Protein AF-A0A3M2W9Z4-F1 (afdb_monomer)

Mean predicted aligned error: 6.92 Å

Foldseek 3Di:
DDDPPDPDPDDPDDDDDCDVTVDPCVVVLQVLLQVLLVVVVFGDDPVQVVVLPPDDLQVNQVSSCVVSVPPDDSVVSSVSSD

Radius of gyration: 19.05 Å; Cα contacts (8 Å, |Δi|>4): 51; chains: 1; bounding box: 32×42×51 Å

InterPro domains:
  IPR023198 Phosphoglycolate phosphatase-like, domain 2 [G3DSA:1.10.150.24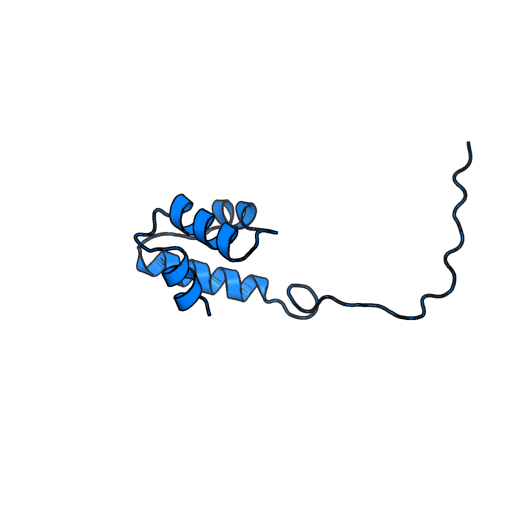0] (24-82)
  IPR036412 HAD-like superfamily [SSF56784] (10-81)

Solvent-accessible surface area (backbone atoms only — not comparable to full-atom values): 5328 Å² total; per-residue (Å²): 136,83,82,79,80,74,80,77,72,85,84,86,79,83,88,77,63,54,75,68,65,75,38,82,47,61,62,56,56,49,51,54,51,27,53,59,32,44,78,74,79,32,82,67,46,70,86,58,49,67,76,38,66,93,50,54,75,64,62,32,39,50,48,50,31,63,77,60,65,48,99,66,54,57,66,61,55,51,64,76,71,108

pLDDT: mean 89.17, std 11.07, range [41.62, 96.69]

Structure (mmCIF, N/CA/C/O backbone):
data_AF-A0A3M2W9Z4-F1
#
_entry.id   AF-A0A3M2W9Z4-F1
#
loop_
_atom_site.group_PDB
_atom_site.id
_atom_site.type_symbol
_atom_site.label_atom_id
_atom_site.label_alt_id
_atom_site.label_comp_id
_atom_site.label_asym_id
_atom_site.label_entity_id
_atom_site.label_seq_id
_atom_site.pdbx_PDB_ins_code
_atom_site.Cartn_x
_atom_site.Cartn_y
_atom_site.Cartn_z
_atom_site.occupancy
_atom_site.B_iso_or_equiv
_atom_site.auth_seq_id
_atom_site.auth_comp_id
_atom_site.auth_asym_id
_atom_site.auth_atom_id
_atom_site.pdbx_PDB_model_num
ATOM 1 N N . MET A 1 1 ? 16.068 32.994 -27.536 1.00 41.62 1 MET A N 1
ATOM 2 C CA . MET A 1 1 ? 16.938 31.864 -27.151 1.00 41.62 1 MET A CA 1
ATOM 3 C C . MET A 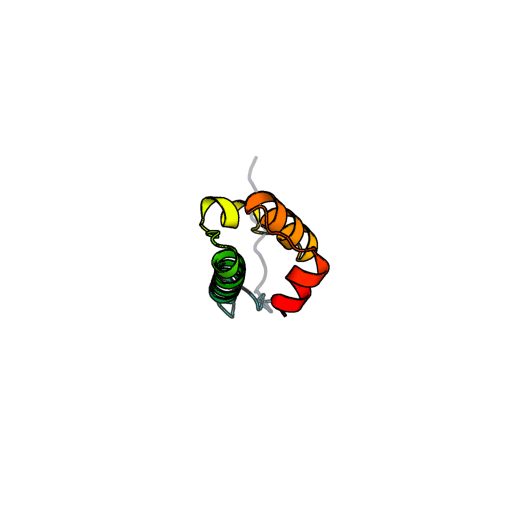1 1 ? 16.169 30.608 -27.507 1.00 41.62 1 MET A C 1
ATOM 5 O O . MET A 1 1 ? 15.155 30.345 -26.884 1.00 41.62 1 MET A O 1
ATOM 9 N N . SER A 1 2 ? 16.524 29.971 -28.619 1.00 43.25 2 SER A N 1
ATOM 10 C CA . SER A 1 2 ? 15.789 28.846 -29.203 1.00 43.25 2 SER A CA 1
ATOM 11 C C . SER A 1 2 ? 16.163 27.545 -28.501 1.00 43.25 2 SER A C 1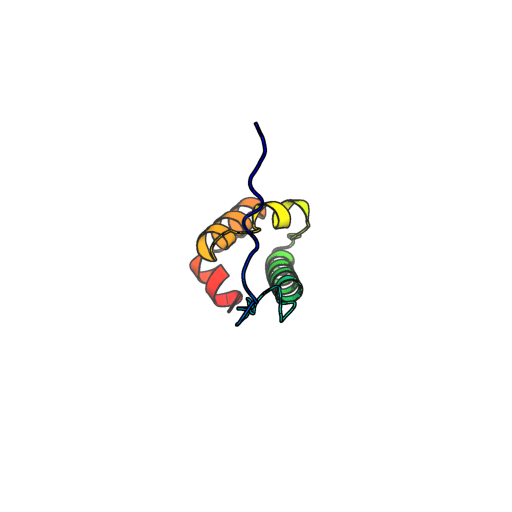
ATOM 13 O O . SER A 1 2 ? 17.335 27.169 -28.499 1.00 43.25 2 SER A O 1
ATOM 15 N N . GLU A 1 3 ? 15.174 26.871 -27.921 1.00 58.06 3 GLU A N 1
ATOM 16 C CA . GLU A 1 3 ? 15.315 25.517 -27.391 1.00 58.06 3 GLU A CA 1
ATOM 17 C C . GLU A 1 3 ? 15.627 24.556 -28.542 1.00 58.06 3 GLU A C 1
ATOM 19 O O . GLU A 1 3 ? 14.813 24.339 -29.441 1.00 58.06 3 GLU A O 1
ATOM 24 N N . GLN A 1 4 ? 16.838 24.003 -28.537 1.00 56.91 4 GLN A N 1
ATOM 25 C CA . GLN A 1 4 ? 17.213 22.918 -29.431 1.00 56.91 4 GLN A CA 1
ATOM 26 C C . GLN A 1 4 ? 16.431 21.667 -29.022 1.00 56.91 4 GLN A C 1
ATOM 28 O O . GLN A 1 4 ? 16.763 21.004 -28.039 1.00 56.91 4 GLN A O 1
ATOM 33 N N . HIS A 1 5 ? 15.390 21.337 -29.784 1.00 61.84 5 HIS A N 1
ATOM 34 C CA . HIS A 1 5 ? 14.810 20.000 -29.766 1.00 61.84 5 HIS A CA 1
ATOM 35 C C . HIS A 1 5 ? 15.843 19.040 -30.352 1.00 61.84 5 HIS A C 1
ATOM 37 O O . HIS A 1 5 ? 16.021 18.954 -31.563 1.00 61.84 5 HIS A O 1
ATOM 43 N N . ASN A 1 6 ? 16.568 18.354 -29.473 1.00 65.12 6 ASN A N 1
ATOM 44 C CA . ASN A 1 6 ? 17.443 17.264 -29.869 1.00 65.12 6 ASN A CA 1
ATOM 45 C C . ASN A 1 6 ? 16.541 16.133 -30.393 1.00 65.12 6 ASN A C 1
ATOM 47 O O . ASN A 1 6 ? 15.759 15.573 -29.619 1.00 65.12 6 ASN A O 1
ATOM 51 N N . GLU A 1 7 ? 16.589 15.834 -31.693 1.00 71.12 7 GLU A N 1
ATOM 52 C CA . GLU A 1 7 ? 15.836 14.721 -32.278 1.00 71.12 7 GLU A CA 1
ATOM 53 C C . GLU A 1 7 ? 16.249 13.426 -31.569 1.00 71.12 7 GLU A C 1
ATOM 55 O O . GLU A 1 7 ? 17.385 12.958 -31.677 1.00 71.12 7 GLU A O 1
ATOM 60 N N . ARG A 1 8 ? 15.337 12.854 -30.775 1.00 76.94 8 ARG A N 1
ATOM 61 C CA . ARG A 1 8 ? 15.580 11.564 -30.129 1.00 76.94 8 ARG A CA 1
ATOM 62 C C . ARG A 1 8 ? 15.655 10.506 -31.230 1.00 76.94 8 ARG A C 1
ATOM 64 O O . ARG A 1 8 ? 14.698 10.334 -31.980 1.00 76.94 8 ARG A O 1
ATOM 71 N N . GLY A 1 9 ? 16.785 9.803 -31.317 1.00 84.19 9 GLY A N 1
ATOM 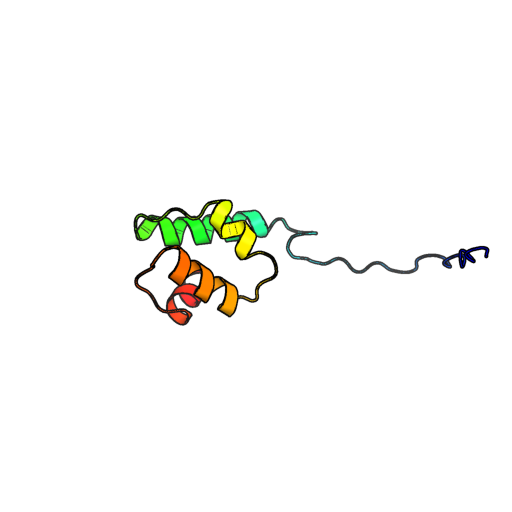72 C CA . GLY A 1 9 ? 16.943 8.656 -32.215 1.00 84.19 9 GLY A CA 1
ATOM 73 C C . GLY A 1 9 ? 15.880 7.571 -31.966 1.00 84.19 9 GLY A C 1
ATOM 74 O O . GLY A 1 9 ? 15.180 7.612 -30.950 1.00 84.19 9 GLY A O 1
ATOM 75 N N . PRO A 1 10 ? 15.745 6.584 -32.868 1.00 91.44 10 PRO A N 1
ATOM 76 C CA . PRO A 1 10 ? 14.676 5.592 -32.789 1.00 91.44 10 PRO A CA 1
ATOM 77 C C . PRO A 1 10 ? 14.698 4.852 -31.445 1.00 91.44 10 PRO A C 1
ATOM 79 O O . PRO A 1 10 ? 15.745 4.363 -31.012 1.00 91.44 10 PRO A O 1
ATOM 82 N N . ILE A 1 11 ? 13.536 4.761 -30.791 1.00 91.00 11 ILE A N 1
ATOM 83 C CA . ILE A 1 11 ? 13.365 3.998 -29.549 1.00 91.00 11 ILE A CA 1
ATOM 84 C C . ILE A 1 11 ? 13.637 2.520 -29.853 1.00 91.00 11 ILE A C 1
ATOM 86 O O . ILE A 1 11 ? 12.996 1.938 -30.725 1.00 91.00 11 ILE A O 1
ATOM 90 N N . LYS A 1 12 ? 14.596 1.914 -29.143 1.00 94.88 12 LYS A N 1
ATOM 91 C CA . LYS A 1 12 ? 15.007 0.512 -29.357 1.00 94.88 12 LYS A CA 1
ATOM 92 C C . LYS A 1 12 ? 14.385 -0.477 -28.371 1.00 94.88 12 LYS A C 1
ATOM 94 O O . LYS A 1 12 ? 14.330 -1.664 -28.668 1.00 94.88 12 LYS A O 1
ATOM 99 N N . ALA A 1 13 ? 13.969 -0.002 -27.201 1.00 94.75 13 ALA A N 1
ATOM 100 C CA . ALA A 1 13 ? 13.382 -0.811 -26.140 1.00 94.75 13 ALA A CA 1
ATOM 101 C C . ALA A 1 13 ? 12.543 0.069 -25.206 1.00 94.75 13 ALA A C 1
ATOM 103 O O . ALA A 1 13 ? 12.757 1.282 -25.137 1.00 94.75 13 ALA A O 1
ATOM 104 N N . VAL A 1 14 ? 11.617 -0.558 -24.481 1.00 94.38 14 VAL A N 1
ATOM 105 C CA . VAL A 1 14 ? 10.780 0.070 -23.452 1.00 94.38 14 VAL A CA 1
ATOM 106 C C . VAL A 1 14 ? 10.812 -0.815 -22.208 1.00 94.38 14 VAL A C 1
ATOM 108 O O . VAL A 1 14 ? 10.756 -2.037 -22.327 1.00 94.38 14 VAL A O 1
ATOM 111 N N . ILE A 1 15 ? 10.923 -0.194 -21.034 1.00 94.25 15 ILE A N 1
ATOM 112 C CA . ILE A 1 15 ? 10.812 -0.865 -19.737 1.00 94.25 15 ILE A CA 1
ATOM 113 C C . ILE A 1 15 ? 9.458 -0.477 -19.158 1.00 94.25 15 ILE A C 1
ATOM 115 O O . ILE A 1 15 ? 9.151 0.711 -19.061 1.00 94.25 15 ILE A O 1
ATOM 119 N N . PHE A 1 16 ? 8.666 -1.481 -18.806 1.00 94.25 16 PHE A N 1
ATOM 120 C CA . PHE A 1 16 ? 7.392 -1.301 -18.129 1.00 94.25 16 PHE A CA 1
ATOM 121 C C . PHE A 1 16 ? 7.553 -1.699 -16.672 1.00 94.25 16 PHE A C 1
ATOM 123 O O . PHE A 1 16 ? 8.172 -2.723 -16.377 1.00 94.25 16 PHE A O 1
ATOM 130 N N . ASP A 1 17 ? 6.990 -0.884 -15.791 1.00 88.50 17 ASP A N 1
ATOM 131 C CA . ASP A 1 17 ? 6.749 -1.300 -14.420 1.00 88.50 17 ASP A CA 1
ATOM 132 C C . ASP A 1 17 ? 5.625 -2.342 -14.391 1.00 88.50 17 ASP A C 1
ATOM 134 O O . ASP A 1 17 ? 4.739 -2.324 -15.247 1.00 88.50 17 ASP A O 1
ATOM 138 N N . MET A 1 18 ? 5.673 -3.275 -13.449 1.00 91.12 18 MET A N 1
ATOM 139 C CA . MET A 1 18 ? 4.684 -4.349 -13.363 1.00 91.12 18 MET A CA 1
ATOM 140 C C . MET A 1 18 ? 3.460 -3.890 -12.571 1.00 91.12 18 MET A C 1
ATOM 142 O O . MET A 1 18 ? 2.335 -3.938 -13.075 1.00 91.12 18 MET A O 1
ATOM 146 N N . ASP A 1 19 ? 3.695 -3.424 -11.349 1.00 86.69 19 ASP A N 1
ATOM 147 C CA . ASP A 1 19 ? 2.664 -3.071 -10.381 1.00 86.69 19 ASP A CA 1
ATOM 148 C C . ASP A 1 19 ? 2.082 -1.688 -10.679 1.00 86.69 19 ASP A C 1
ATOM 150 O O . ASP A 1 19 ? 2.802 -0.733 -10.955 1.00 86.69 19 ASP A O 1
ATOM 154 N N . GLY A 1 20 ? 0.756 -1.574 -10.676 1.00 84.44 20 GLY A N 1
ATOM 155 C CA . GLY A 1 20 ? 0.061 -0.322 -10.982 1.00 84.44 20 GLY A CA 1
ATOM 156 C C . GLY A 1 20 ? 0.150 0.134 -12.447 1.00 84.44 20 GLY A C 1
ATOM 157 O O . GLY A 1 20 ? -0.449 1.154 -12.788 1.00 84.44 20 GLY A O 1
ATOM 158 N N . LEU A 1 21 ? 0.853 -0.603 -13.321 1.00 89.19 21 LEU A N 1
ATOM 159 C CA . LEU A 1 21 ? 0.935 -0.327 -14.761 1.00 89.19 21 LEU A CA 1
ATOM 160 C C . LEU A 1 21 ? 0.488 -1.516 -15.618 1.00 89.19 21 LEU A C 1
ATOM 162 O O . LEU A 1 21 ? -0.466 -1.381 -16.382 1.00 89.19 21 LEU A O 1
ATOM 166 N N . LEU A 1 22 ? 1.169 -2.664 -15.527 1.00 93.75 22 LEU A N 1
ATOM 167 C CA . LEU A 1 22 ? 0.753 -3.875 -16.250 1.00 93.75 22 LEU A CA 1
ATOM 168 C C . LEU A 1 22 ? -0.377 -4.604 -15.520 1.00 93.75 22 LEU A C 1
ATOM 170 O O . LEU A 1 22 ? -1.257 -5.174 -16.165 1.00 93.75 22 LEU A O 1
ATOM 174 N N . LEU A 1 23 ? -0.346 -4.583 -14.187 1.00 91.88 23 LEU A N 1
ATOM 175 C CA . LEU A 1 23 ? -1.357 -5.166 -13.314 1.00 91.88 23 LEU A CA 1
ATOM 176 C C . LEU A 1 23 ? -1.969 -4.078 -12.428 1.00 91.88 23 LEU A C 1
ATOM 178 O O . LEU A 1 23 ? -1.248 -3.284 -11.827 1.00 91.88 23 LEU A O 1
ATOM 182 N N . ASP A 1 24 ? -3.297 -4.073 -12.299 1.00 87.12 24 ASP A N 1
ATOM 183 C CA . ASP A 1 24 ? -3.995 -3.216 -11.333 1.00 87.12 24 ASP A CA 1
ATOM 184 C C . ASP A 1 24 ? -3.921 -3.832 -9.927 1.00 87.12 24 ASP A C 1
ATOM 186 O O . ASP A 1 24 ? -4.853 -4.474 -9.438 1.00 87.12 24 ASP A O 1
ATOM 190 N N . THR A 1 25 ? -2.760 -3.690 -9.289 1.00 86.69 25 THR A N 1
ATOM 191 C CA . THR A 1 25 ? -2.518 -4.152 -7.914 1.00 86.69 25 THR A CA 1
ATOM 192 C C . THR A 1 25 ? -2.996 -3.146 -6.861 1.00 86.69 25 THR A C 1
ATOM 194 O O . THR A 1 25 ? -3.261 -3.516 -5.717 1.00 86.69 25 THR A O 1
ATOM 197 N N . GLU A 1 26 ? -3.206 -1.885 -7.248 1.00 86.06 26 GLU A N 1
ATOM 198 C CA . GLU A 1 26 ? -3.679 -0.796 -6.384 1.00 86.06 26 GLU A CA 1
ATOM 199 C C . GLU A 1 26 ? -5.074 -1.059 -5.798 1.00 86.06 26 GLU A C 1
ATOM 201 O O . GLU A 1 26 ? -5.330 -0.758 -4.622 1.00 86.06 26 GLU A O 1
ATOM 206 N N . GLY A 1 27 ? -5.980 -1.639 -6.594 1.00 87.06 27 GLY A N 1
ATOM 207 C CA . GLY A 1 27 ? -7.308 -2.043 -6.129 1.00 87.06 27 GLY A CA 1
ATOM 208 C C . GLY A 1 27 ? -7.237 -3.073 -4.999 1.00 87.06 27 GLY A C 1
ATOM 209 O O . GLY A 1 27 ? -7.820 -2.867 -3.933 1.00 87.06 27 GLY A O 1
ATOM 210 N N . VAL A 1 28 ? -6.439 -4.126 -5.192 1.00 89.12 28 VAL A N 1
ATOM 211 C CA . VAL A 1 28 ? -6.276 -5.223 -4.224 1.00 89.12 28 VAL A CA 1
ATOM 212 C C . VAL A 1 28 ? -5.643 -4.727 -2.922 1.00 89.12 28 VAL A C 1
ATOM 214 O O . VAL A 1 28 ? -6.157 -5.015 -1.842 1.00 89.12 28 VAL A O 1
ATOM 217 N N . TYR A 1 29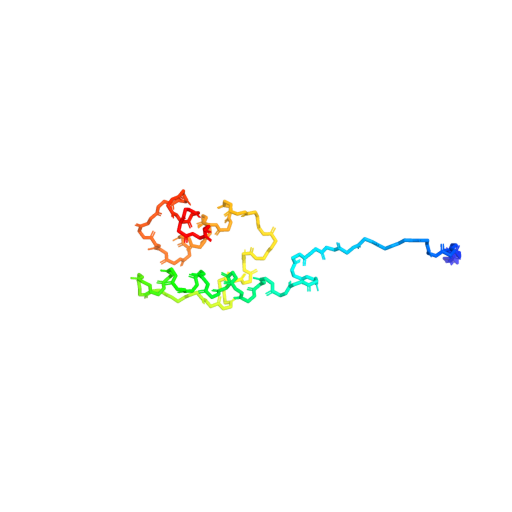 ? -4.584 -3.909 -2.990 1.00 87.81 29 TYR A N 1
ATOM 218 C CA . TYR A 1 29 ? -3.976 -3.330 -1.783 1.00 87.81 29 TYR A CA 1
ATOM 219 C C . TYR A 1 29 ? -4.958 -2.471 -0.981 1.00 87.81 29 TYR A C 1
ATOM 221 O O . TYR A 1 29 ? -4.941 -2.481 0.256 1.00 87.81 29 TYR A O 1
ATOM 229 N N . THR A 1 30 ? -5.832 -1.743 -1.679 1.00 91.12 30 THR A N 1
ATOM 230 C CA . THR A 1 30 ? -6.874 -0.926 -1.047 1.00 91.12 30 THR A CA 1
ATOM 231 C C . THR A 1 30 ? -7.900 -1.803 -0.340 1.00 91.12 30 THR A C 1
ATOM 233 O O . THR A 1 30 ? -8.233 -1.536 0.813 1.00 91.12 30 THR A O 1
ATOM 236 N N . GLU A 1 31 ? -8.370 -2.858 -1.00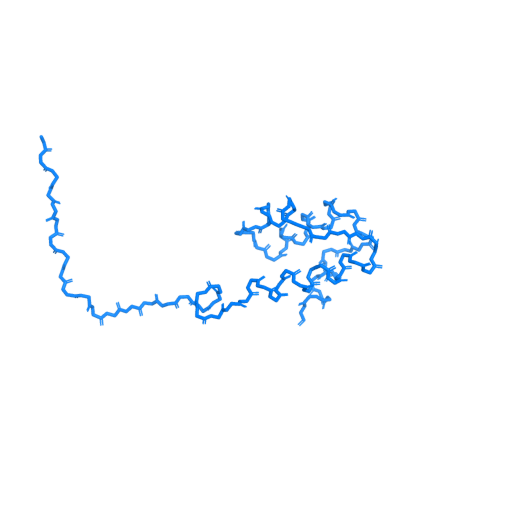5 1.00 92.88 31 GLU A N 1
ATOM 237 C CA . GLU A 1 31 ? -9.360 -3.788 -0.461 1.00 92.88 31 GLU A CA 1
ATOM 238 C C . GLU A 1 31 ? -8.833 -4.522 0.776 1.00 92.88 31 GLU A C 1
ATOM 240 O O . GLU A 1 31 ? -9.499 -4.533 1.812 1.00 92.88 31 GLU A O 1
ATOM 245 N N . VAL A 1 32 ? -7.613 -5.063 0.714 1.00 93.56 32 VAL A N 1
ATOM 246 C CA . VAL A 1 32 ? -6.984 -5.756 1.851 1.00 93.56 32 VAL A CA 1
ATOM 247 C C . VAL A 1 32 ? -6.827 -4.810 3.041 1.00 93.56 32 VAL A C 1
ATOM 249 O O . VAL A 1 32 ? -7.212 -5.148 4.161 1.00 93.56 32 VAL A O 1
ATOM 252 N N . THR A 1 33 ? -6.335 -3.591 2.808 1.00 94.38 33 THR A N 1
ATOM 253 C CA . THR A 1 33 ? -6.186 -2.583 3.871 1.00 94.38 33 THR A CA 1
ATOM 254 C C . THR A 1 33 ? -7.537 -2.213 4.485 1.00 94.38 33 THR A C 1
ATOM 256 O O . THR A 1 33 ? -7.667 -2.120 5.707 1.00 94.38 33 THR A O 1
ATOM 259 N N . HIS A 1 34 ? -8.564 -2.047 3.650 1.00 95.50 34 HIS A N 1
ATOM 260 C CA . HIS A 1 34 ? -9.921 -1.768 4.099 1.00 95.50 34 HIS A CA 1
ATOM 261 C C . HIS A 1 34 ? -10.513 -2.926 4.912 1.00 95.50 34 HIS A C 1
ATOM 263 O O . HIS A 1 34 ? -11.159 -2.685 5.934 1.00 95.50 34 HIS A O 1
ATOM 269 N N . LEU A 1 35 ? -10.256 -4.177 4.520 1.00 95.62 35 LEU A N 1
ATOM 270 C CA . LEU A 1 35 ? -10.688 -5.364 5.256 1.00 95.62 35 LEU A CA 1
ATOM 271 C C . LEU A 1 35 ? -10.031 -5.441 6.640 1.00 95.62 35 LEU A C 1
ATOM 273 O O . LEU A 1 35 ? -10.720 -5.723 7.621 1.00 95.62 35 LEU A O 1
ATOM 277 N N . ILE A 1 36 ? -8.727 -5.160 6.735 1.00 94.94 36 ILE A N 1
ATOM 278 C CA . ILE A 1 36 ? -8.008 -5.093 8.017 1.00 94.94 36 ILE A CA 1
ATOM 279 C C . ILE A 1 36 ? -8.628 -4.007 8.901 1.00 94.94 36 ILE A C 1
ATOM 281 O O . ILE A 1 36 ? -9.039 -4.294 10.023 1.00 94.94 36 ILE A O 1
ATOM 285 N N . ALA A 1 37 ? -8.784 -2.788 8.380 1.00 95.62 37 ALA A N 1
ATOM 286 C CA . ALA A 1 37 ? -9.400 -1.676 9.104 1.00 95.62 37 ALA A CA 1
ATOM 287 C C . ALA A 1 37 ? -10.822 -2.006 9.599 1.00 95.62 37 ALA A C 1
ATOM 289 O O . ALA A 1 37 ? -11.161 -1.752 10.759 1.00 95.62 37 ALA A O 1
ATOM 290 N N . SER A 1 38 ? -11.629 -2.645 8.750 1.00 95.75 38 SER A N 1
ATOM 291 C CA . SER A 1 38 ? -13.023 -2.988 9.046 1.00 95.75 38 SER A CA 1
ATOM 292 C C . SER A 1 38 ? -13.157 -3.965 10.214 1.00 95.75 38 SER A C 1
ATOM 294 O O . SER A 1 38 ? -14.107 -3.858 10.991 1.00 95.75 38 SER A O 1
ATOM 296 N N . ARG A 1 39 ? -12.185 -4.871 10.415 1.00 94.81 39 ARG A N 1
ATOM 297 C CA . ARG A 1 39 ? -12.150 -5.779 11.583 1.00 94.81 39 ARG A CA 1
ATOM 298 C C . ARG A 1 39 ? -12.037 -5.026 12.911 1.00 94.81 39 ARG A C 1
ATOM 300 O O . ARG A 1 39 ? -12.456 -5.547 13.940 1.00 94.81 39 ARG A O 1
ATOM 307 N N . HIS A 1 40 ? -11.519 -3.801 12.881 1.00 94.94 40 HIS A N 1
ATOM 308 C CA . HIS A 1 40 ? -11.400 -2.917 14.039 1.00 94.94 40 HIS A CA 1
ATOM 309 C C . HIS A 1 40 ? -12.483 -1.825 14.075 1.00 94.94 40 HIS A C 1
ATOM 311 O O . HIS A 1 40 ? -12.385 -0.891 14.868 1.00 94.94 40 HIS A O 1
ATOM 317 N N . GLY A 1 41 ? -13.515 -1.917 13.226 1.00 95.25 41 GLY A N 1
ATOM 318 C CA . GLY A 1 41 ? -14.574 -0.907 13.132 1.00 95.25 41 GLY A CA 1
ATOM 319 C C . GLY A 1 41 ? -14.103 0.420 12.530 1.00 95.25 41 GLY A C 1
ATOM 320 O O . GLY A 1 41 ? -14.687 1.466 12.811 1.00 95.25 41 GLY A O 1
ATOM 321 N N . ARG A 1 42 ? -13.027 0.393 11.737 1.00 96.69 42 ARG A N 1
ATOM 322 C CA . ARG A 1 42 ? -12.422 1.566 11.101 1.00 96.69 42 ARG A CA 1
ATOM 323 C C . ARG A 1 42 ? -12.591 1.504 9.585 1.00 96.69 42 ARG A C 1
ATOM 325 O O . ARG A 1 42 ? -12.667 0.425 9.006 1.00 96.69 42 ARG A O 1
ATOM 332 N N . THR A 1 43 ? -12.594 2.665 8.939 1.00 95.31 43 THR A N 1
ATOM 333 C CA . THR A 1 43 ? -12.793 2.784 7.489 1.00 95.31 43 THR A CA 1
ATOM 334 C C . THR A 1 43 ? -11.531 3.326 6.838 1.00 95.31 43 THR A C 1
ATOM 336 O O . THR A 1 43 ? -11.139 4.457 7.108 1.00 95.31 43 THR A O 1
ATOM 339 N N . PHE A 1 44 ? -10.913 2.542 5.954 1.00 95.38 44 PHE A N 1
ATOM 340 C CA . PHE A 1 44 ? -9.865 3.045 5.066 1.00 95.38 44 PHE A CA 1
ATOM 341 C C . PHE A 1 44 ? -10.515 3.637 3.813 1.00 95.38 44 PHE A C 1
ATOM 343 O O . PHE A 1 44 ? -11.055 2.890 2.994 1.00 95.38 44 PHE A O 1
ATOM 350 N N . ASP A 1 45 ? -10.510 4.965 3.698 1.00 93.06 45 ASP A N 1
ATOM 351 C CA . ASP A 1 45 ? -11.102 5.707 2.584 1.00 93.06 45 ASP A CA 1
ATOM 352 C C . ASP A 1 45 ? -10.053 6.526 1.810 1.00 93.06 45 ASP A C 1
ATOM 354 O O . ASP A 1 45 ? -8.853 6.498 2.098 1.00 93.06 45 ASP A O 1
ATOM 358 N N . TRP A 1 46 ? -10.508 7.280 0.808 1.00 91.94 46 TRP A N 1
ATOM 359 C CA . TRP A 1 46 ? -9.630 8.110 -0.014 1.00 91.94 46 TRP A CA 1
ATOM 360 C C . TRP A 1 46 ? -8.899 9.214 0.770 1.00 91.94 46 TRP A C 1
ATOM 362 O O . TRP A 1 46 ? -7.793 9.607 0.385 1.00 91.94 46 TRP A O 1
ATOM 372 N N . SER A 1 47 ? -9.478 9.717 1.866 1.00 92.94 47 SER A N 1
ATOM 373 C CA . SER A 1 47 ? -8.836 10.745 2.696 1.00 92.94 47 SER A CA 1
ATOM 374 C C . SER A 1 47 ? -7.552 10.224 3.335 1.00 92.94 47 SER A C 1
ATOM 376 O O . SER A 1 47 ? -6.580 10.961 3.438 1.00 92.94 47 SER A O 1
ATOM 378 N N . ILE A 1 48 ? -7.509 8.929 3.650 1.00 93.69 48 ILE A N 1
ATOM 379 C CA . ILE A 1 48 ? -6.340 8.255 4.219 1.00 93.69 48 ILE A CA 1
ATOM 380 C C . ILE A 1 48 ? -5.444 7.711 3.102 1.00 93.69 48 ILE A C 1
ATOM 382 O O . ILE A 1 48 ? -4.232 7.929 3.127 1.00 93.69 48 ILE A O 1
ATOM 386 N N . LYS A 1 49 ? -6.028 7.068 2.079 1.00 91.56 49 LYS A N 1
ATOM 387 C CA . LYS A 1 49 ? -5.281 6.457 0.966 1.00 91.56 49 LYS A CA 1
ATOM 388 C C . LYS A 1 49 ? -4.381 7.459 0.240 1.00 91.56 49 LYS A C 1
ATOM 390 O O . LYS A 1 49 ? -3.244 7.137 -0.089 1.00 91.56 49 LYS A O 1
ATOM 395 N N . GLN A 1 50 ? -4.838 8.687 0.002 1.00 93.00 50 GLN A N 1
ATOM 396 C CA . GLN A 1 50 ? -4.023 9.674 -0.719 1.00 93.00 50 GLN A CA 1
ATOM 397 C C . GLN A 1 50 ? -2.696 9.993 -0.013 1.00 93.00 50 GLN A C 1
ATOM 399 O O . GLN A 1 50 ? -1.700 10.296 -0.665 1.00 93.00 50 GLN A O 1
ATOM 404 N N . HIS A 1 51 ? -2.657 9.882 1.317 1.00 91.50 51 HIS A N 1
ATOM 405 C CA . HIS A 1 51 ? -1.451 10.126 2.102 1.00 91.50 51 HIS A CA 1
ATOM 406 C C . HIS A 1 51 ? -0.495 8.938 2.121 1.00 91.50 51 HIS A C 1
ATOM 408 O O . HIS A 1 51 ? 0.639 9.098 2.578 1.00 91.50 51 HIS A O 1
ATOM 414 N N . THR A 1 52 ? -0.922 7.770 1.638 1.00 88.75 52 THR A N 1
ATOM 415 C CA . THR A 1 52 ? -0.112 6.552 1.603 1.00 88.75 52 THR A CA 1
ATOM 416 C C . THR A 1 52 ? 0.563 6.298 0.256 1.00 88.75 52 THR A C 1
ATOM 418 O O . THR A 1 52 ? 1.496 5.501 0.195 1.00 88.75 52 THR A O 1
ATOM 421 N N . ILE A 1 53 ? 0.126 6.972 -0.814 1.00 87.00 53 ILE A N 1
ATOM 422 C CA . ILE A 1 53 ? 0.673 6.798 -2.169 1.00 87.00 53 ILE A CA 1
ATOM 423 C C . ILE A 1 53 ? 2.165 7.162 -2.191 1.00 87.00 53 ILE A C 1
ATOM 425 O O . ILE A 1 53 ? 2.574 8.205 -1.682 1.00 87.00 53 ILE A O 1
ATOM 429 N N . GLY A 1 54 ? 2.981 6.287 -2.784 1.00 85.38 54 GLY A N 1
ATOM 430 C CA . GLY A 1 54 ? 4.431 6.469 -2.901 1.00 85.38 54 GLY A CA 1
ATOM 431 C C . GLY A 1 54 ? 5.229 6.179 -1.624 1.00 85.38 54 GLY A C 1
ATOM 432 O O . GLY A 1 54 ? 6.446 6.358 -1.623 1.00 85.38 54 GLY A O 1
ATOM 433 N N . ARG A 1 55 ? 4.585 5.729 -0.538 1.00 89.75 55 ARG A N 1
ATOM 434 C CA . ARG A 1 55 ? 5.284 5.288 0.679 1.00 89.75 55 ARG A CA 1
ATOM 435 C C . ARG A 1 55 ? 5.761 3.846 0.555 1.00 89.75 55 ARG A C 1
ATOM 437 O O . ARG A 1 55 ? 5.080 3.001 -0.017 1.00 89.75 55 ARG A O 1
ATOM 444 N N . GLY A 1 56 ? 6.898 3.549 1.181 1.00 89.69 56 GLY A N 1
ATOM 445 C CA . GLY A 1 56 ? 7.334 2.169 1.383 1.00 89.69 56 GLY A CA 1
ATOM 446 C C . GLY A 1 56 ? 6.422 1.416 2.359 1.00 89.69 56 GLY A C 1
ATOM 447 O O . GLY A 1 56 ? 5.716 2.020 3.165 1.00 89.69 56 GLY A O 1
ATOM 448 N N . ALA A 1 57 ? 6.479 0.082 2.332 1.00 89.88 57 ALA A N 1
ATOM 449 C CA . ALA A 1 57 ? 5.597 -0.798 3.106 1.00 89.88 57 ALA A CA 1
ATOM 450 C C . ALA A 1 57 ? 5.539 -0.485 4.616 1.00 89.88 57 ALA A C 1
ATOM 452 O O . ALA A 1 57 ? 4.461 -0.539 5.210 1.00 89.88 57 ALA A O 1
ATOM 453 N N . ARG A 1 58 ? 6.672 -0.151 5.248 1.00 93.56 58 ARG A N 1
ATOM 454 C CA . ARG A 1 58 ? 6.725 0.196 6.680 1.00 93.56 58 ARG A CA 1
ATOM 455 C C . ARG A 1 58 ? 6.104 1.557 6.975 1.00 93.56 58 ARG A C 1
ATOM 457 O O . ARG A 1 58 ? 5.251 1.639 7.851 1.00 93.56 58 ARG A O 1
ATOM 464 N N . ASP A 1 59 ? 6.466 2.581 6.209 1.00 94.81 59 ASP A N 1
ATOM 465 C CA . ASP A 1 59 ? 5.918 3.934 6.369 1.00 94.81 59 ASP A CA 1
ATOM 466 C C . ASP A 1 59 ? 4.414 3.977 6.074 1.00 94.81 59 ASP A C 1
ATOM 468 O O . ASP A 1 59 ? 3.669 4.701 6.732 1.00 94.81 59 ASP A O 1
ATOM 472 N N . PHE A 1 60 ? 3.961 3.184 5.096 1.00 94.19 60 PHE A N 1
ATOM 473 C CA . PHE A 1 60 ? 2.546 2.935 4.827 1.00 94.19 60 PHE A CA 1
ATOM 474 C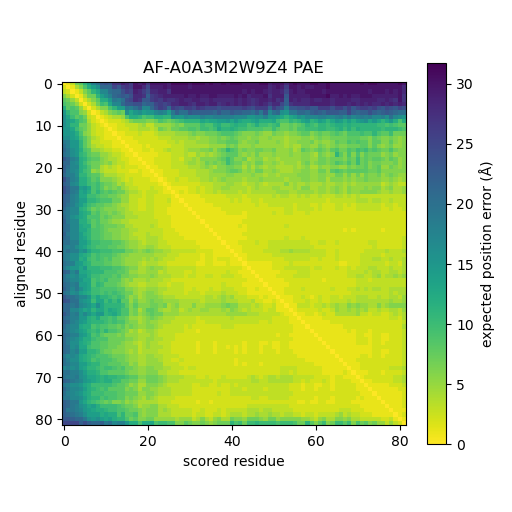 C . PHE A 1 60 ? 1.847 2.394 6.077 1.00 94.19 60 PHE A C 1
ATOM 476 O O . PHE A 1 60 ? 0.856 2.961 6.530 1.00 94.19 60 PHE A O 1
ATOM 483 N N . SER A 1 61 ? 2.387 1.315 6.646 1.00 94.75 61 SER A N 1
ATOM 484 C CA . SER A 1 61 ? 1.773 0.609 7.775 1.00 94.75 61 SER A CA 1
ATOM 485 C C . SER A 1 61 ? 1.731 1.485 9.025 1.00 94.75 61 SER A C 1
ATOM 487 O O . SER A 1 61 ? 0.687 1.591 9.661 1.00 94.75 61 SER A O 1
ATOM 489 N N . ASP A 1 62 ? 2.829 2.183 9.331 1.00 96.38 62 ASP A N 1
ATOM 490 C CA . ASP A 1 62 ? 2.901 3.142 10.438 1.00 96.38 62 ASP A CA 1
ATOM 491 C C . ASP A 1 62 ? 1.853 4.255 10.299 1.00 96.38 62 ASP A C 1
ATOM 493 O O . ASP A 1 62 ? 1.138 4.566 11.254 1.00 96.38 62 ASP A O 1
ATOM 497 N N . TYR A 1 63 ? 1.711 4.820 9.094 1.00 96.25 63 TYR A N 1
ATOM 498 C CA . TYR A 1 63 ? 0.707 5.845 8.833 1.00 96.25 63 TYR A CA 1
ATOM 499 C C . TYR A 1 63 ? -0.719 5.311 9.010 1.00 96.25 63 TYR A C 1
ATOM 501 O O . TYR A 1 63 ? -1.515 5.945 9.698 1.00 96.25 63 TYR A O 1
ATOM 509 N N . VAL A 1 64 ? -1.046 4.152 8.428 1.00 95.69 64 VAL A N 1
ATOM 510 C CA . VAL A 1 64 ? -2.397 3.569 8.499 1.00 95.69 64 VAL A CA 1
ATOM 511 C C . VAL A 1 64 ? -2.777 3.224 9.937 1.00 95.69 64 VAL A C 1
ATOM 513 O O . VAL A 1 64 ? -3.868 3.588 10.373 1.00 95.69 64 VAL A O 1
ATOM 516 N N . ILE A 1 65 ? -1.875 2.592 10.694 1.00 96.50 65 ILE A N 1
ATOM 517 C CA . ILE A 1 65 ? -2.099 2.251 12.106 1.00 96.50 65 ILE A CA 1
ATOM 518 C C . ILE A 1 65 ? -2.382 3.510 12.925 1.00 96.50 65 ILE A C 1
ATOM 520 O O . ILE A 1 65 ? -3.331 3.525 13.706 1.00 96.50 65 ILE A O 1
ATOM 524 N N . LYS A 1 66 ? -1.603 4.581 12.728 1.00 96.12 66 LYS A N 1
ATOM 525 C CA . LYS A 1 66 ? -1.794 5.854 13.440 1.00 96.12 66 LYS A CA 1
ATOM 526 C C . LYS A 1 66 ? -3.071 6.575 13.017 1.00 96.12 66 LYS A C 1
ATOM 528 O O . LYS A 1 66 ? -3.799 7.055 13.877 1.00 96.12 66 LYS A O 1
ATOM 533 N N . ALA A 1 67 ? -3.350 6.647 11.716 1.00 95.62 67 ALA A N 1
ATOM 534 C CA . ALA A 1 67 ? -4.512 7.351 11.175 1.00 95.62 67 ALA A CA 1
ATOM 535 C C . ALA A 1 67 ? -5.837 6.681 11.566 1.00 95.62 67 ALA A C 1
ATOM 537 O O . ALA A 1 67 ? -6.837 7.364 11.772 1.00 95.62 67 ALA A O 1
ATOM 538 N N . LEU A 1 68 ? -5.840 5.351 11.672 1.00 96.06 68 LEU A N 1
ATOM 539 C CA . LEU A 1 68 ? -7.015 4.559 12.035 1.00 96.06 68 LEU A CA 1
ATOM 540 C C . LEU A 1 68 ? -7.025 4.115 13.501 1.00 96.06 68 LEU A C 1
ATOM 542 O O . LEU A 1 68 ? -7.972 3.450 13.919 1.00 96.06 68 LEU A O 1
ATOM 546 N N . GLU A 1 69 ? -6.000 4.475 14.274 1.00 95.88 69 GLU A N 1
ATOM 547 C CA . GLU A 1 69 ? -5.813 4.066 15.671 1.00 95.88 69 GLU A CA 1
ATOM 548 C C . GLU A 1 69 ? -5.980 2.544 15.853 1.00 95.88 69 GLU A C 1
ATOM 550 O O . GLU A 1 69 ? -6.728 2.075 16.718 1.00 95.88 69 GLU A O 1
ATOM 555 N N . LEU A 1 70 ? -5.337 1.760 14.981 1.00 95.81 70 LEU A N 1
ATOM 556 C CA . LEU A 1 70 ? -5.430 0.300 15.021 1.00 95.81 70 LEU A CA 1
ATOM 557 C C . LEU A 1 70 ? -4.623 -0.246 16.211 1.00 95.81 70 LEU A C 1
ATOM 559 O O . LEU A 1 70 ? -3.471 0.149 16.394 1.00 95.81 70 LEU A O 1
ATOM 563 N N . PRO A 1 71 ? -5.177 -1.173 17.011 1.00 95.56 71 PRO A N 1
ATOM 564 C CA . PRO A 1 71 ? -4.497 -1.737 18.174 1.00 95.56 71 PRO A CA 1
ATOM 565 C C . PRO A 1 71 ? -3.548 -2.876 17.765 1.00 95.56 71 PRO A C 1
ATOM 567 O O . PRO A 1 71 ? -3.703 -4.007 18.218 1.00 95.56 71 PRO A O 1
ATOM 570 N N . MET A 1 72 ? -2.597 -2.587 16.877 1.00 95.06 72 MET A N 1
ATOM 571 C CA . MET A 1 72 ? -1.614 -3.554 16.386 1.00 95.06 72 MET A CA 1
ATOM 572 C C . MET A 1 72 ? -0.283 -2.884 16.043 1.00 95.06 72 MET A C 1
ATOM 574 O O . MET A 1 72 ? -0.209 -1.675 15.818 1.00 95.06 72 MET A O 1
ATOM 578 N N . SER A 1 73 ? 0.776 -3.679 16.006 1.00 96.56 73 SER A N 1
ATOM 579 C CA . SER A 1 73 ? 2.113 -3.253 15.607 1.00 96.56 73 SER A CA 1
ATOM 580 C C . SER A 1 73 ? 2.278 -3.198 14.084 1.00 96.56 73 SER A C 1
ATOM 582 O O . SER A 1 73 ? 1.494 -3.764 13.321 1.00 96.56 73 SER A O 1
ATOM 584 N N . ILE A 1 74 ? 3.336 -2.517 13.632 1.00 95.50 74 ILE A N 1
ATOM 585 C CA . ILE A 1 74 ? 3.710 -2.454 12.211 1.00 95.50 74 ILE A CA 1
ATOM 586 C C . ILE A 1 74 ? 3.986 -3.855 11.658 1.00 95.50 74 ILE A C 1
ATOM 588 O O . ILE A 1 74 ? 3.552 -4.156 10.550 1.00 95.50 74 ILE A O 1
ATOM 592 N N . ASP A 1 75 ? 4.689 -4.698 12.416 1.00 95.81 75 ASP A N 1
ATOM 593 C CA . ASP A 1 75 ? 5.064 -6.038 11.962 1.00 95.81 75 ASP A CA 1
ATOM 594 C C . ASP A 1 75 ? 3.833 -6.952 11.849 1.00 95.81 75 ASP A C 1
ATOM 596 O O . ASP A 1 75 ? 3.671 -7.606 10.824 1.00 95.81 75 ASP A O 1
ATOM 600 N N . GLU A 1 76 ? 2.898 -6.905 12.808 1.00 94.94 76 GLU A N 1
ATOM 601 C CA . GLU A 1 76 ? 1.614 -7.624 12.702 1.00 94.94 76 GLU A CA 1
ATOM 602 C C . GLU A 1 76 ? 0.795 -7.147 11.494 1.00 94.94 76 GLU A C 1
ATOM 604 O O . GLU A 1 76 ? 0.156 -7.940 10.808 1.00 94.94 76 GLU A O 1
ATOM 609 N N . PHE A 1 77 ? 0.798 -5.842 11.210 1.00 94.75 77 PHE A N 1
ATOM 610 C CA . PHE A 1 77 ? 0.064 -5.300 10.066 1.00 94.75 77 PHE A CA 1
ATOM 611 C C . PHE A 1 77 ? 0.677 -5.736 8.736 1.00 94.75 77 PHE A C 1
ATOM 613 O O . PHE A 1 77 ? -0.052 -5.972 7.774 1.00 94.75 77 PHE A O 1
ATOM 620 N N . LEU A 1 78 ? 2.005 -5.843 8.673 1.00 93.06 78 LEU A N 1
ATOM 621 C CA . LEU A 1 78 ? 2.708 -6.370 7.508 1.00 93.06 78 LEU A CA 1
ATOM 622 C C . LEU A 1 78 ? 2.430 -7.863 7.321 1.00 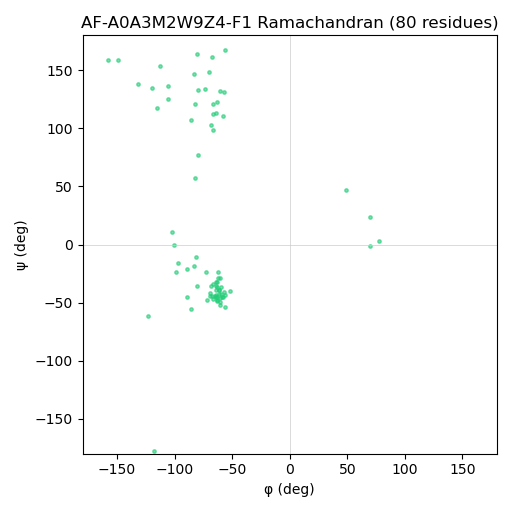93.06 78 LEU A C 1
ATOM 624 O O . LEU A 1 78 ? 2.095 -8.255 6.211 1.00 93.06 78 LEU A O 1
ATOM 628 N N . GLU A 1 79 ? 2.474 -8.656 8.393 1.00 93.50 79 GLU A N 1
ATOM 629 C CA . GLU A 1 79 ? 2.220 -10.102 8.349 1.00 93.50 79 GLU A CA 1
ATOM 630 C C . GLU A 1 79 ? 0.787 -10.438 7.908 1.00 93.50 79 GLU A C 1
ATOM 632 O O . GLU A 1 79 ? 0.581 -11.382 7.160 1.00 93.50 79 GLU A O 1
ATOM 637 N N . ILE A 1 80 ? -0.215 -9.647 8.312 1.00 89.75 80 ILE A N 1
ATOM 638 C CA . ILE A 1 80 ? -1.608 -9.851 7.869 1.00 89.75 80 ILE A CA 1
ATOM 639 C C . ILE A 1 80 ? -1.820 -9.438 6.401 1.00 89.75 80 ILE A C 1
ATOM 641 O O . ILE A 1 80 ? -2.793 -9.870 5.778 1.00 89.75 80 ILE A O 1
ATOM 645 N N . ARG A 1 81 ? -0.970 -8.551 5.868 1.00 84.81 81 ARG A N 1
ATOM 646 C CA . ARG A 1 81 ? -1.105 -8.005 4.510 1.00 84.81 81 ARG A CA 1
ATOM 647 C C . ARG A 1 81 ? -0.389 -8.848 3.448 1.00 84.81 81 ARG A C 1
ATOM 649 O O . ARG A 1 81 ? -0.725 -8.686 2.275 1.00 84.81 81 ARG A O 1
ATOM 656 N N . GLU A 1 82 ? 0.589 -9.666 3.837 1.00 77.31 82 GLU A N 1
ATOM 657 C CA . GLU A 1 82 ? 1.247 -10.661 2.969 1.00 77.31 82 GLU A CA 1
ATOM 658 C C . GLU A 1 82 ? 0.362 -11.893 2.720 1.00 77.31 82 GLU A C 1
ATOM 660 O O . GLU A 1 82 ? 0.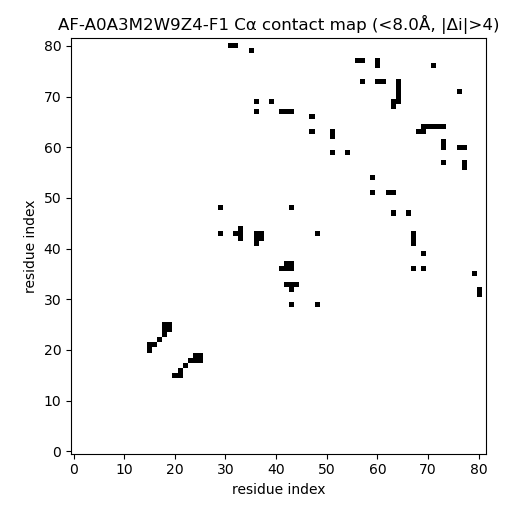402 -12.394 1.572 1.00 77.31 82 GLU A O 1
#

Nearest PDB structures (foldseek):
  3l5k-assembly1_A  TM=9.499E-01  e=8.802E-04  Homo sapiens
  3kbb-assembly1_A  TM=7.767E-01  e=4.435E-03  Thermotoga maritima MSB8
  3nas-assembly1_A  TM=7.721E-01  e=2.231E-01  Bacillus subtilis
  4g9b-assembly1_A-2  TM=7.848E-01  e=3.241E-01  Escherichia coli K-12
  1lvh-assembly1_A  TM=7.577E-01  e=3.449E-01  Lactococcus lactis

Sequence (82 aa):
MSEQHNERGPIKAVIFDMDGLLLDTEGVYTEVTHLIASRHGRTFDWSIKQHTIGRGARDFSDYVIKALELPMSIDEFLEIRE

Secondary structure (DSSP, 8-state):
-------PPPP------TBTTTB-HHHHHHHHHHHHHHHTT----HHHHTTTTT--HHHHHHHHHHHHT-SS-HHHHHHHH-

Organism: Pseudomonas syringae pv. maculicola (NCBI:txid59511)